Protein AF-A0AAV0RIP5-F1 (afdb_monomer)

Sequence (108 aa):
MTASSSKLVVATTIAAFLLLLLVMNSPVDAHEKFHKGVGVTYDARSLIINGKRELLFSGSIHYPRSTADMWPKLLEDAKRGGINVIQTYVFWNIHEPEEGKVMFILMD

Structure (mmCIF, N/CA/C/O backbone):
data_AF-A0AAV0RIP5-F1
#
_entry.id   AF-A0AAV0RIP5-F1
#
loop_
_atom_site.group_PDB
_atom_site.id
_atom_site.type_symbol
_atom_site.label_atom_id
_atom_site.label_alt_id
_atom_site.label_comp_id
_atom_site.label_asym_id
_atom_site.label_entity_id
_atom_site.label_seq_id
_atom_site.pdbx_PDB_ins_code
_atom_site.Cartn_x
_atom_site.Cartn_y
_atom_site.Cartn_z
_atom_site.occupancy
_atom_site.B_iso_or_equiv
_atom_site.auth_seq_id
_atom_site.auth_comp_id
_atom_site.auth_asym_id
_atom_site.auth_atom_id
_atom_site.pdbx_PDB_model_num
ATOM 1 N N . MET A 1 1 ? -26.301 -14.666 74.129 1.00 49.41 1 MET A N 1
ATOM 2 C CA . MET A 1 1 ? -26.347 -15.600 72.977 1.00 49.41 1 MET A CA 1
ATOM 3 C C . MET A 1 1 ? -26.193 -14.842 71.646 1.00 49.41 1 MET A C 1
ATOM 5 O O . MET A 1 1 ? -27.079 -14.904 70.811 1.00 49.41 1 MET A O 1
ATOM 9 N N . THR A 1 2 ? -25.090 -14.111 71.421 1.00 55.38 2 THR A N 1
ATOM 10 C CA . THR A 1 2 ? -24.931 -13.226 70.233 1.00 55.38 2 THR A CA 1
ATOM 11 C C . THR A 1 2 ? -23.617 -13.422 69.462 1.00 55.38 2 THR A C 1
ATOM 13 O O . THR A 1 2 ? -23.402 -12.780 68.444 1.00 55.38 2 THR A O 1
ATOM 16 N N . ALA A 1 3 ? -22.739 -14.335 69.892 1.00 54.06 3 ALA A N 1
ATOM 17 C CA . ALA A 1 3 ? -21.422 -14.535 69.273 1.00 54.06 3 ALA A CA 1
ATOM 18 C C . ALA A 1 3 ? -21.433 -15.412 67.998 1.00 54.06 3 ALA A C 1
ATOM 20 O O . ALA A 1 3 ? -20.403 -15.549 67.338 1.00 54.06 3 ALA A O 1
ATOM 21 N N . SER A 1 4 ? -22.567 -16.040 67.666 1.0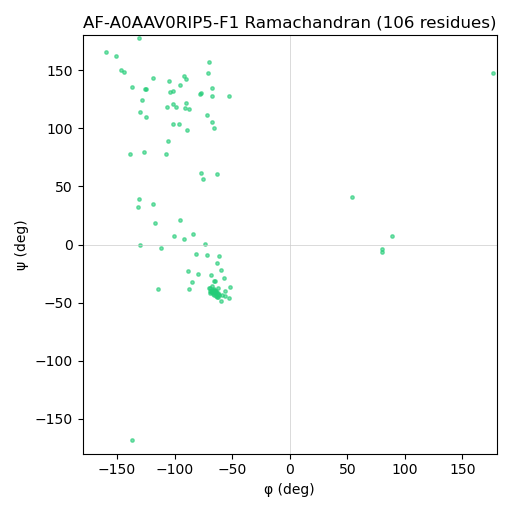0 60.06 4 SER A N 1
ATOM 22 C CA . SER A 1 4 ? -22.694 -16.976 66.534 1.00 60.06 4 SER A CA 1
ATOM 23 C C . SER A 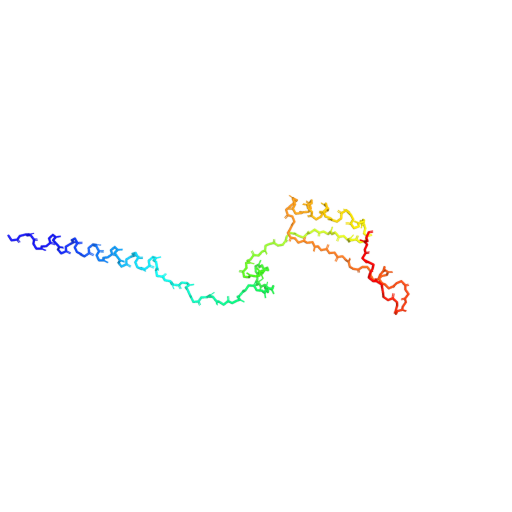1 4 ? -23.031 -16.262 65.218 1.00 60.06 4 SER A C 1
ATOM 25 O O . SER A 1 4 ? -22.457 -16.579 64.178 1.00 60.06 4 SER A O 1
ATOM 27 N N . SER A 1 5 ? -23.877 -15.232 65.273 1.00 61.25 5 SER A N 1
ATOM 28 C CA . SER A 1 5 ? -24.337 -14.460 64.113 1.00 61.25 5 SER A CA 1
ATOM 29 C C . SER A 1 5 ? -23.230 -13.600 63.492 1.00 61.25 5 SER A C 1
ATOM 31 O O . SER A 1 5 ? -23.118 -13.543 62.272 1.00 61.25 5 SER A O 1
ATOM 33 N N . SER A 1 6 ? -22.344 -13.007 64.297 1.00 68.62 6 SER A N 1
ATOM 34 C CA . SER A 1 6 ? -21.229 -12.182 63.799 1.00 68.62 6 SER A CA 1
ATOM 35 C C . SER A 1 6 ? -20.203 -12.998 63.006 1.00 68.62 6 SER A C 1
ATOM 37 O O . SER A 1 6 ? -19.697 -12.544 61.984 1.00 68.62 6 SER A O 1
ATOM 39 N N . LYS A 1 7 ? -19.926 -14.234 63.442 1.00 75.62 7 LYS A N 1
ATOM 40 C CA . LYS A 1 7 ? -19.015 -15.154 62.742 1.00 75.62 7 LYS A CA 1
ATOM 41 C C . LYS A 1 7 ? -19.585 -15.595 61.394 1.00 75.62 7 LYS A C 1
ATOM 43 O O . LYS A 1 7 ? -18.837 -15.723 60.431 1.00 75.62 7 LYS A O 1
ATOM 48 N N . LEU A 1 8 ? -20.905 -15.775 61.318 1.00 79.38 8 LEU A N 1
ATOM 49 C CA . LEU A 1 8 ? -21.603 -16.141 60.088 1.00 79.38 8 LEU A CA 1
ATOM 50 C C . LEU A 1 8 ? -21.604 -14.997 59.060 1.00 79.38 8 LEU A C 1
ATOM 52 O O . LEU A 1 8 ? -21.377 -15.235 57.875 1.00 79.38 8 LEU A O 1
ATOM 56 N N . VAL A 1 9 ? -21.786 -13.751 59.505 1.00 81.69 9 VAL A N 1
ATOM 57 C CA . VAL A 1 9 ? -21.710 -12.564 58.631 1.00 81.69 9 VAL A CA 1
ATOM 58 C C . VAL A 1 9 ? -20.297 -12.370 58.072 1.00 81.69 9 VAL A C 1
ATOM 60 O O . VAL A 1 9 ? -20.136 -12.108 56.882 1.00 81.69 9 VAL A O 1
ATOM 63 N N . VAL A 1 10 ? -19.261 -12.565 58.892 1.00 84.31 10 VAL A N 1
ATOM 64 C CA . VAL A 1 10 ? -17.860 -12.485 58.438 1.00 84.31 10 VAL A CA 1
ATOM 65 C C . VAL A 1 10 ? -17.525 -13.615 57.457 1.00 84.31 10 VAL A C 1
ATOM 67 O O . VAL A 1 10 ? -16.915 -13.378 56.419 1.00 84.31 10 VAL A O 1
ATOM 70 N N . ALA A 1 11 ? -17.968 -14.844 57.731 1.00 85.12 11 ALA A N 1
ATOM 71 C CA . ALA A 1 11 ? -17.730 -15.977 56.838 1.00 85.12 11 ALA A CA 1
ATOM 72 C C . ALA A 1 11 ? -18.415 -15.802 55.470 1.00 85.12 11 ALA A C 1
ATOM 74 O O . ALA A 1 11 ? -17.819 -16.094 54.434 1.00 85.12 11 ALA A O 1
ATOM 75 N N . THR A 1 12 ? -19.645 -15.284 55.454 1.00 84.00 12 THR A N 1
ATOM 76 C CA . THR A 1 12 ? -20.403 -15.050 54.213 1.00 84.00 12 THR A CA 1
ATOM 77 C C . THR A 1 12 ? -19.829 -13.904 53.382 1.00 84.00 12 THR A C 1
ATOM 79 O O . THR A 1 12 ? -19.753 -14.026 52.161 1.00 84.00 12 THR A O 1
ATOM 82 N N . THR A 1 13 ? -19.345 -12.833 54.015 1.00 86.50 13 THR A N 1
ATOM 83 C CA . THR A 1 13 ? -18.662 -11.737 53.303 1.00 86.50 13 THR A CA 1
ATOM 84 C C . THR A 1 13 ? -17.325 -12.173 52.708 1.00 86.50 13 THR A C 1
ATOM 86 O O . THR A 1 13 ? -17.054 -11.852 51.553 1.00 86.50 13 THR A O 1
ATOM 89 N N . ILE A 1 14 ? -16.524 -12.967 53.428 1.00 91.19 14 ILE A N 1
ATOM 90 C CA . ILE A 1 14 ? -15.277 -13.540 52.890 1.00 91.19 14 ILE A CA 1
ATOM 91 C C . ILE A 1 14 ? -15.573 -14.475 51.711 1.00 91.19 14 ILE A C 1
ATOM 93 O O . ILE A 1 14 ? -14.926 -14.370 50.671 1.00 91.19 14 ILE A O 1
ATOM 97 N N . ALA A 1 15 ? -16.571 -15.355 51.835 1.00 92.19 15 ALA A N 1
ATOM 98 C CA . ALA A 1 15 ? -16.953 -16.271 50.762 1.00 92.19 15 ALA A CA 1
ATOM 99 C C . ALA A 1 15 ? -17.432 -15.528 49.503 1.00 92.19 15 ALA A C 1
ATOM 101 O O . ALA A 1 15 ? -17.028 -15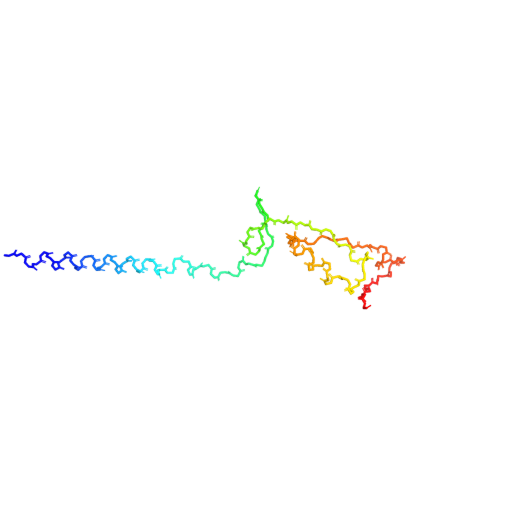.879 48.396 1.00 92.19 15 ALA A O 1
ATOM 102 N N . ALA A 1 16 ? -18.234 -14.469 49.661 1.00 91.94 16 ALA A N 1
ATOM 103 C CA . ALA A 1 16 ? -18.678 -13.634 48.547 1.00 91.94 16 ALA A CA 1
ATOM 104 C C . ALA A 1 16 ? -17.507 -12.899 47.872 1.00 91.94 16 ALA A C 1
ATOM 106 O O . ALA A 1 16 ? -17.454 -12.824 46.646 1.00 91.94 16 ALA A O 1
ATOM 107 N N . PHE A 1 17 ? -16.543 -12.405 48.654 1.00 93.50 17 PHE A N 1
ATOM 108 C CA . PHE A 1 17 ? -15.361 -11.724 48.125 1.00 93.50 17 PHE A CA 1
ATOM 109 C C . PHE A 1 17 ? -14.432 -12.684 47.369 1.00 93.50 17 PHE A C 1
ATOM 111 O O . PHE A 1 17 ? -13.940 -12.352 46.294 1.00 93.50 17 PHE A O 1
ATOM 118 N N . LEU A 1 18 ? -14.240 -13.903 47.884 1.00 92.56 18 LEU A N 1
ATOM 119 C CA . LEU A 1 18 ? -13.478 -14.955 47.205 1.00 92.56 18 LEU A CA 1
ATOM 120 C C . LEU A 1 18 ? -14.169 -15.424 45.920 1.00 92.56 18 LEU A C 1
ATOM 122 O O . LEU A 1 18 ? -13.494 -15.630 44.915 1.00 92.56 18 LEU A O 1
ATOM 126 N N . LEU A 1 19 ? -15.500 -15.543 45.921 1.00 88.12 19 LEU A N 1
ATOM 127 C CA . LEU A 1 19 ? -16.267 -15.869 44.719 1.00 88.12 19 LEU A CA 1
ATOM 128 C C . LEU A 1 19 ? -16.163 -14.749 43.676 1.00 88.12 19 LEU A C 1
ATOM 130 O O . LEU A 1 19 ? -15.977 -15.032 42.497 1.00 88.12 19 LEU A O 1
ATOM 134 N N . LEU A 1 20 ? -16.207 -13.484 44.102 1.00 87.56 20 LEU A N 1
ATOM 135 C CA . LEU A 1 20 ? -16.012 -12.339 43.215 1.00 87.56 20 LEU A CA 1
ATOM 136 C C . LEU A 1 20 ? -14.597 -12.325 42.624 1.00 87.56 20 LEU A C 1
ATOM 138 O O . LEU A 1 20 ? -14.452 -12.147 41.421 1.00 87.56 20 LEU A O 1
ATOM 142 N N . LEU A 1 21 ? -13.562 -12.575 43.431 1.00 86.00 21 LEU A N 1
ATOM 143 C CA . LEU A 1 21 ? -12.181 -12.702 42.952 1.00 86.00 21 LEU A CA 1
ATOM 144 C C . LEU A 1 21 ? -12.014 -13.877 41.982 1.00 86.00 21 LEU A C 1
ATOM 146 O O . LEU A 1 21 ? -11.276 -13.754 41.007 1.00 86.00 21 LEU A O 1
ATOM 150 N N . LEU A 1 22 ? -12.707 -14.993 42.215 1.00 84.19 22 LEU A N 1
ATOM 151 C CA . LEU A 1 22 ? -12.703 -16.142 41.314 1.00 84.19 22 LEU A CA 1
ATOM 152 C C . LEU A 1 22 ? -13.398 -15.820 39.989 1.00 84.19 22 LEU A C 1
ATOM 154 O O . LEU A 1 22 ? -12.904 -16.233 38.952 1.00 84.19 22 LEU A O 1
ATOM 158 N N . VAL A 1 23 ? -14.499 -15.062 40.002 1.00 81.75 23 VAL A N 1
ATOM 159 C CA . VAL A 1 23 ? -15.189 -14.603 38.784 1.00 81.75 23 VAL A CA 1
ATOM 160 C C . VAL A 1 23 ? -14.343 -13.568 38.036 1.00 81.75 23 VAL A C 1
ATOM 162 O O . VAL A 1 23 ? -14.202 -13.665 36.822 1.00 81.75 23 VAL A O 1
ATOM 165 N N . MET A 1 24 ? -13.706 -12.630 38.740 1.00 78.94 24 MET A N 1
ATOM 166 C CA . MET A 1 24 ? -12.827 -11.612 38.145 1.00 78.94 24 MET A CA 1
ATOM 167 C C . MET A 1 24 ? -11.559 -12.218 37.519 1.00 78.94 24 MET A C 1
ATOM 169 O O . MET A 1 24 ? -11.063 -11.693 36.530 1.00 78.94 24 MET A O 1
ATOM 173 N N . ASN A 1 25 ? -11.050 -13.324 38.077 1.00 72.06 25 ASN A N 1
ATOM 174 C CA . ASN A 1 25 ? -9.917 -14.082 37.534 1.00 72.06 25 ASN A CA 1
ATOM 175 C C . ASN A 1 25 ? -10.353 -15.339 36.768 1.00 72.06 25 ASN A C 1
ATOM 177 O O . ASN A 1 25 ? -9.510 -16.166 36.410 1.00 72.06 25 ASN A O 1
ATOM 181 N N . SER A 1 26 ? -11.659 -15.524 36.547 1.00 65.94 26 SER A N 1
ATOM 182 C CA . SER A 1 26 ? -12.130 -16.663 35.776 1.00 65.94 26 SER A CA 1
ATOM 183 C C . SER A 1 26 ? -11.669 -16.459 34.336 1.00 65.94 26 SER A C 1
ATOM 185 O O . SER A 1 26 ? -11.777 -15.353 33.801 1.00 65.94 26 SER A O 1
ATOM 187 N N . PRO A 1 27 ? -11.124 -17.496 33.690 1.00 63.75 27 PRO A N 1
ATOM 188 C CA . PRO A 1 27 ? -10.672 -17.400 32.318 1.00 63.75 27 PRO A CA 1
ATOM 189 C C . PRO A 1 27 ? -11.892 -17.452 31.383 1.00 63.75 27 PRO A C 1
ATOM 191 O O . PRO A 1 27 ? -12.022 -18.372 30.581 1.00 63.75 27 PRO A O 1
ATOM 194 N N . VAL A 1 28 ? -12.812 -16.487 31.500 1.00 57.03 28 VAL A N 1
ATOM 195 C CA . VAL A 1 28 ? -13.998 -16.368 30.632 1.00 57.03 28 VAL A CA 1
ATOM 196 C C . VAL A 1 28 ? -13.596 -16.113 29.175 1.00 57.03 28 VAL A C 1
ATOM 198 O O . VAL A 1 28 ? -14.360 -16.450 28.280 1.00 57.03 28 VAL A O 1
ATOM 201 N N . ASP A 1 29 ? -12.346 -15.710 28.924 1.00 56.00 29 ASP A N 1
ATOM 202 C CA . ASP A 1 29 ? -11.803 -15.517 27.574 1.00 56.00 29 ASP A CA 1
ATOM 203 C C . ASP A 1 29 ? -10.628 -16.455 27.218 1.00 56.00 29 ASP A C 1
ATOM 205 O O . ASP A 1 29 ? -9.890 -16.204 26.266 1.00 56.00 29 ASP A O 1
ATOM 209 N N . ALA A 1 30 ? -10.419 -17.575 27.930 1.00 49.44 30 ALA A N 1
ATOM 210 C CA . ALA A 1 30 ? -9.342 -18.518 27.566 1.00 49.44 30 ALA A CA 1
ATOM 211 C C . ALA A 1 30 ? -9.718 -19.528 26.470 1.00 49.44 30 ALA A C 1
ATOM 213 O O . ALA A 1 30 ? -8.942 -20.445 26.196 1.00 49.44 30 ALA A O 1
ATOM 214 N N . HIS A 1 31 ? -10.872 -19.359 25.818 1.00 42.66 31 HIS A N 1
ATOM 215 C CA . HIS A 1 31 ? -11.307 -20.210 24.710 1.00 42.66 31 HIS A CA 1
ATOM 216 C C . HIS A 1 31 ? -11.501 -19.448 23.389 1.00 42.66 31 HIS A C 1
ATOM 218 O O . HIS A 1 31 ? -12.342 -19.810 22.571 1.00 42.66 31 HIS A O 1
ATOM 224 N N . GLU A 1 32 ? -10.670 -18.432 23.134 1.00 47.88 32 GLU A N 1
ATOM 225 C CA . GLU A 1 32 ? -10.455 -17.911 21.778 1.00 47.88 32 GLU A CA 1
ATOM 226 C C . GLU A 1 32 ? -8.963 -17.762 21.435 1.00 47.88 32 GLU A C 1
ATOM 228 O O . GLU A 1 32 ? -8.541 -16.852 20.730 1.00 47.88 32 GLU A O 1
ATOM 233 N N . LYS A 1 33 ? -8.127 -18.722 21.855 1.00 44.50 33 LYS A N 1
ATOM 234 C CA . LYS A 1 33 ? -6.832 -18.968 21.190 1.00 44.50 33 LYS A CA 1
ATOM 235 C C . LYS A 1 33 ? -7.055 -19.704 19.864 1.00 44.50 33 LYS A C 1
ATOM 237 O O . LYS A 1 33 ? -6.529 -20.787 19.635 1.00 44.50 33 LYS A O 1
ATOM 242 N N . PHE A 1 34 ? -7.863 -19.119 18.989 1.00 46.25 34 PHE A N 1
ATOM 243 C CA . PHE A 1 34 ? -7.817 -19.442 17.571 1.00 46.25 34 PHE A CA 1
ATOM 244 C C . PHE A 1 34 ? -6.825 -18.489 16.912 1.00 46.25 34 PHE A C 1
ATOM 246 O O . PHE A 1 34 ? -6.756 -17.312 17.253 1.00 46.25 34 PHE A O 1
ATOM 253 N N . HIS A 1 35 ? -6.063 -18.992 15.949 1.00 48.47 35 HIS A N 1
ATOM 254 C CA . HIS A 1 35 ? -5.204 -18.223 15.050 1.00 48.47 35 HIS A CA 1
ATOM 255 C C . HIS A 1 35 ? -6.029 -17.257 14.155 1.00 48.47 35 HIS A C 1
ATOM 257 O O . HIS A 1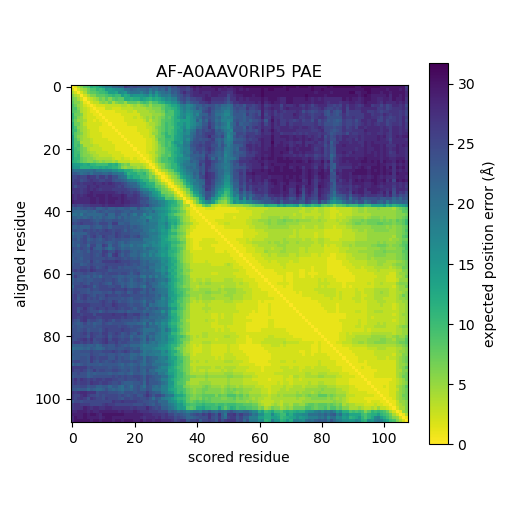 35 ? -6.040 -17.379 12.936 1.00 48.47 35 HIS A O 1
ATOM 263 N N . LYS A 1 36 ? -6.770 -16.311 14.748 1.00 49.69 36 LYS A N 1
ATOM 264 C CA . LYS A 1 36 ? -7.856 -15.521 14.131 1.00 49.69 36 LYS A CA 1
ATOM 265 C C . LYS A 1 36 ? -7.426 -14.150 13.582 1.00 49.69 36 LYS A C 1
ATOM 267 O O . LYS A 1 36 ? -8.252 -13.259 13.418 1.00 49.69 36 LYS A O 1
ATOM 272 N N . GLY A 1 37 ? -6.137 -13.966 13.306 1.00 53.53 37 GLY A N 1
ATOM 273 C CA . GLY A 1 37 ? -5.559 -12.654 12.999 1.00 53.53 37 GLY A CA 1
ATOM 274 C C . GLY A 1 37 ? -4.672 -12.608 11.759 1.00 53.53 37 GLY A C 1
ATOM 275 O O . GLY A 1 37 ? -3.707 -11.859 11.770 1.00 53.53 37 GLY A O 1
ATOM 276 N N . VAL A 1 38 ? -4.942 -13.403 10.720 1.00 61.56 38 VAL A N 1
ATOM 277 C CA . VAL A 1 38 ? -4.214 -13.316 9.439 1.00 61.56 38 VAL A CA 1
ATOM 278 C C . VAL A 1 38 ? -5.236 -13.155 8.321 1.00 61.56 38 VAL A C 1
ATOM 280 O O . VAL A 1 38 ? -5.643 -14.125 7.691 1.00 61.56 38 VAL A O 1
ATOM 283 N N . GLY A 1 39 ? -5.746 -11.942 8.127 1.00 84.69 39 GLY A N 1
ATOM 284 C CA . GLY A 1 39 ? -6.759 -11.717 7.099 1.00 84.69 39 GLY A CA 1
ATOM 285 C C . GLY A 1 39 ? -7.293 -10.297 7.055 1.00 84.69 39 GLY A C 1
ATOM 286 O O . GLY A 1 39 ? -7.400 -9.620 8.079 1.00 84.69 39 GLY A O 1
ATOM 287 N N . VAL A 1 40 ? -7.643 -9.866 5.845 1.00 92.94 40 VAL A N 1
ATOM 288 C CA . VAL A 1 40 ? -8.357 -8.616 5.585 1.00 92.94 40 VAL A CA 1
ATOM 289 C C . VAL A 1 40 ? -9.818 -8.970 5.329 1.00 92.94 40 VAL A C 1
ATOM 291 O O . VAL A 1 40 ? -10.129 -9.736 4.422 1.00 92.94 40 VAL A O 1
ATOM 294 N N . THR A 1 41 ? -10.713 -8.429 6.145 1.00 94.81 41 THR A N 1
ATOM 295 C CA . THR A 1 41 ? -12.171 -8.550 5.989 1.00 94.81 41 THR A CA 1
ATOM 296 C C . THR A 1 41 ? -12.803 -7.163 6.099 1.00 94.81 41 THR A C 1
ATOM 298 O O . THR A 1 41 ? -12.096 -6.177 6.310 1.00 94.81 41 THR A O 1
ATOM 301 N N . TYR A 1 42 ? -14.118 -7.050 5.932 1.00 95.12 42 TYR A N 1
ATOM 302 C CA . TYR A 1 42 ? -14.829 -5.783 6.077 1.00 95.12 42 TYR A CA 1
ATOM 303 C C . TYR A 1 42 ? -16.264 -6.007 6.548 1.00 95.12 42 TYR A C 1
ATOM 305 O O . TYR A 1 42 ? -16.813 -7.100 6.420 1.00 95.12 42 TYR A O 1
ATOM 313 N N . ASP A 1 43 ? -16.876 -4.949 7.064 1.00 94.69 43 ASP A N 1
ATOM 314 C CA . ASP A 1 43 ? -18.318 -4.863 7.257 1.00 94.69 43 ASP A CA 1
ATOM 315 C C . ASP A 1 43 ? -18.840 -3.485 6.829 1.00 94.69 43 ASP A C 1
ATOM 317 O O . ASP A 1 43 ? -18.126 -2.705 6.201 1.00 94.69 43 ASP A O 1
ATOM 321 N N . ALA A 1 44 ? -20.091 -3.167 7.173 1.00 96.38 44 ALA A N 1
ATOM 322 C CA . ALA A 1 44 ? -20.729 -1.906 6.800 1.00 96.38 44 ALA A CA 1
ATOM 323 C C . ALA A 1 44 ? -20.032 -0.641 7.349 1.00 96.38 44 ALA A C 1
ATOM 325 O O . ALA A 1 44 ? -20.421 0.464 6.980 1.00 96.38 44 ALA A O 1
ATOM 326 N N . ARG A 1 45 ? -19.052 -0.772 8.255 1.00 93.44 45 ARG A N 1
ATOM 327 C CA . ARG A 1 45 ? -18.383 0.359 8.911 1.00 93.44 45 ARG A CA 1
ATOM 328 C C . ARG A 1 45 ? -16.915 0.489 8.542 1.00 93.44 45 ARG A C 1
ATOM 330 O O . ARG A 1 45 ? -16.427 1.613 8.468 1.00 93.44 45 ARG A O 1
ATOM 337 N N . SER A 1 46 ? -16.189 -0.618 8.402 1.00 95.12 46 SER A N 1
ATOM 338 C CA . SER A 1 46 ? -14.736 -0.545 8.231 1.00 95.12 46 SER A CA 1
ATOM 339 C C . SER A 1 46 ? -14.131 -1.791 7.603 1.00 95.12 46 SER A C 1
ATOM 341 O O . SER A 1 46 ? -14.713 -2.875 7.618 1.00 95.12 46 SER A O 1
ATOM 343 N N . LEU A 1 47 ? -12.884 -1.637 7.156 1.00 95.56 47 LEU A N 1
ATOM 344 C CA . LEU A 1 47 ? -11.969 -2.759 7.002 1.00 95.56 47 LEU A CA 1
ATOM 345 C C . LEU A 1 47 ? -11.541 -3.269 8.385 1.00 95.56 47 LEU A C 1
ATOM 347 O O . LEU A 1 47 ? -11.461 -2.517 9.364 1.00 95.56 47 LEU A O 1
ATOM 351 N N . ILE A 1 48 ? -11.313 -4.574 8.463 1.00 95.31 48 ILE A N 1
ATOM 352 C CA . ILE A 1 48 ? -10.851 -5.294 9.645 1.00 95.31 48 ILE A CA 1
ATOM 353 C C . ILE A 1 48 ? -9.591 -6.046 9.225 1.00 95.31 48 ILE A C 1
ATOM 355 O O . ILE A 1 48 ? -9.657 -6.993 8.439 1.00 95.31 48 ILE A O 1
ATOM 359 N N . ILE A 1 49 ? -8.445 -5.604 9.733 1.00 93.62 49 ILE A N 1
ATOM 360 C CA . ILE A 1 49 ? -7.132 -6.181 9.450 1.00 93.62 49 ILE A CA 1
ATOM 361 C C . ILE A 1 49 ? -6.702 -6.938 10.697 1.00 93.62 49 ILE A C 1
ATOM 363 O O . ILE A 1 49 ? -6.569 -6.357 11.772 1.00 93.62 49 ILE A O 1
ATOM 367 N N . ASN A 1 50 ? -6.505 -8.249 10.563 1.00 91.44 50 ASN A N 1
ATOM 368 C CA . ASN A 1 50 ? -6.049 -9.110 11.657 1.00 91.44 50 ASN A CA 1
ATOM 369 C C . ASN A 1 50 ? -6.936 -9.002 12.915 1.00 91.44 50 ASN A C 1
ATOM 371 O O . ASN A 1 50 ? -6.447 -8.936 14.039 1.00 91.44 50 ASN A O 1
ATOM 375 N N . GLY A 1 51 ? -8.256 -8.937 12.710 1.00 91.12 51 GLY A N 1
ATOM 376 C CA . GLY A 1 51 ? -9.253 -8.815 13.780 1.00 91.12 51 GLY A CA 1
ATOM 377 C C . GLY A 1 51 ? -9.435 -7.399 14.341 1.00 91.12 51 GLY A C 1
ATOM 378 O O . GLY A 1 51 ? -10.370 -7.171 15.105 1.00 91.12 51 GLY A O 1
ATOM 379 N N . LYS A 1 52 ? -8.609 -6.425 13.937 1.00 92.25 52 LYS A N 1
ATOM 380 C CA . LYS A 1 52 ? -8.713 -5.029 14.376 1.00 92.25 52 LYS A CA 1
ATOM 381 C C . LYS A 1 52 ? -9.371 -4.163 13.307 1.00 92.25 52 LYS A C 1
ATOM 383 O O . LYS A 1 52 ? -8.997 -4.209 12.139 1.00 92.25 52 LYS A O 1
ATOM 388 N N . ARG A 1 53 ? -10.353 -3.350 13.706 1.00 94.94 53 ARG A N 1
ATOM 389 C CA . ARG A 1 53 ? -10.929 -2.322 12.826 1.00 94.94 53 ARG A CA 1
ATOM 390 C C . ARG A 1 53 ? -9.893 -1.245 12.555 1.00 94.94 53 ARG A C 1
ATOM 392 O O . ARG A 1 53 ? -9.354 -0.672 13.499 1.00 94.94 53 ARG A O 1
ATOM 399 N N . GLU A 1 54 ? -9.670 -0.955 11.282 1.00 94.44 54 GLU A N 1
ATOM 400 C CA . GLU A 1 54 ? -8.721 0.064 10.847 1.00 94.44 54 GLU A CA 1
ATOM 401 C C . GLU A 1 54 ? -9.425 1.080 9.950 1.00 94.44 54 GLU A C 1
ATOM 403 O O . GLU A 1 54 ? -10.166 0.723 9.029 1.00 94.44 54 GLU A O 1
ATOM 408 N N . LEU A 1 55 ? -9.175 2.360 10.217 1.00 93.94 55 LEU A N 1
ATOM 409 C CA . LEU A 1 55 ? -9.485 3.437 9.287 1.00 93.94 55 LEU A CA 1
ATOM 410 C C . LEU A 1 55 ? -8.250 3.659 8.415 1.00 93.94 55 LEU A C 1
ATOM 412 O O . LEU A 1 55 ? -7.182 3.986 8.933 1.00 93.94 55 LEU A O 1
ATOM 416 N N . LEU A 1 56 ? -8.379 3.445 7.107 1.00 94.81 56 LEU A N 1
ATOM 417 C CA . LEU A 1 56 ? -7.251 3.571 6.189 1.00 94.81 56 LEU A CA 1
ATOM 418 C C . LEU A 1 56 ? -7.119 5.013 5.704 1.00 94.81 56 LEU A C 1
ATOM 420 O O . LEU A 1 56 ? -7.985 5.523 4.995 1.00 94.81 56 LEU A O 1
ATOM 424 N N . PHE A 1 57 ? -6.003 5.642 6.051 1.00 96.50 57 PHE A N 1
ATOM 425 C CA . PHE A 1 57 ? -5.542 6.889 5.461 1.00 96.50 57 PHE A CA 1
ATOM 426 C C . PHE A 1 57 ? -4.447 6.536 4.463 1.00 96.50 57 PHE A C 1
ATOM 428 O O . PHE A 1 57 ? -3.337 6.174 4.856 1.00 96.50 57 PHE A O 1
ATOM 435 N N . SER A 1 58 ? -4.799 6.580 3.176 1.00 96.94 58 SER A N 1
ATOM 436 C CA . SER A 1 58 ? -3.921 6.160 2.083 1.00 96.94 58 SER A CA 1
ATOM 437 C C . SER A 1 58 ? -3.152 7.337 1.477 1.00 96.94 58 SER A C 1
ATOM 439 O O . SER A 1 58 ? -3.726 8.399 1.235 1.00 96.94 58 SER A O 1
ATOM 441 N N . GLY A 1 59 ? -1.864 7.134 1.195 1.00 97.19 59 GLY A N 1
ATOM 442 C CA . GLY A 1 59 ? -1.001 8.052 0.450 1.00 97.19 59 GLY A CA 1
ATOM 443 C C . GLY A 1 59 ? -0.469 7.416 -0.827 1.00 97.19 59 GLY A C 1
ATOM 444 O O . GLY A 1 59 ? -0.142 6.232 -0.838 1.00 97.19 59 GLY A O 1
ATOM 445 N N . SER A 1 60 ? -0.352 8.195 -1.906 1.00 97.38 60 SER A N 1
ATOM 446 C CA . SER A 1 60 ? 0.191 7.687 -3.175 1.00 97.38 60 SER A CA 1
ATOM 447 C C . SER A 1 60 ? 1.704 7.865 -3.235 1.00 97.38 60 SER A C 1
ATOM 449 O O . SER A 1 60 ? 2.186 8.994 -3.179 1.00 97.38 60 SER A O 1
ATOM 451 N N . ILE A 1 61 ? 2.443 6.771 -3.418 1.00 97.38 61 ILE A N 1
ATOM 452 C CA . ILE A 1 61 ? 3.874 6.791 -3.745 1.00 97.38 61 ILE A CA 1
ATOM 453 C C . ILE A 1 61 ? 4.069 5.874 -4.944 1.00 97.38 61 ILE A C 1
ATOM 455 O O . ILE A 1 61 ? 3.860 4.673 -4.843 1.00 97.38 61 ILE A O 1
ATOM 459 N N . HIS A 1 62 ? 4.459 6.432 -6.088 1.00 96.31 62 HIS A N 1
ATOM 460 C CA . HIS A 1 62 ? 4.735 5.657 -7.297 1.00 96.31 62 HIS A CA 1
ATOM 461 C C . HIS A 1 62 ? 6.236 5.398 -7.379 1.00 96.31 62 HIS A C 1
ATOM 463 O O . HIS A 1 62 ? 6.983 6.308 -7.737 1.00 96.31 62 HIS A O 1
ATOM 469 N N . TYR A 1 63 ? 6.666 4.178 -7.054 1.00 93.81 63 TYR A N 1
ATOM 470 C CA . TYR A 1 63 ? 8.089 3.847 -6.920 1.00 93.81 63 TYR A CA 1
ATOM 471 C C . TYR A 1 63 ? 8.946 4.243 -8.139 1.00 93.81 63 TYR A C 1
ATOM 473 O O . TYR A 1 63 ? 10.022 4.774 -7.891 1.00 93.81 63 TYR A O 1
ATOM 481 N N . PRO A 1 64 ? 8.502 4.167 -9.421 1.00 92.50 64 PRO A N 1
ATOM 482 C CA . PRO A 1 64 ? 9.352 4.567 -10.549 1.00 92.50 64 PRO A CA 1
ATOM 483 C C . PRO A 1 64 ? 9.578 6.079 -10.670 1.00 92.50 64 PRO A C 1
ATOM 485 O O . PRO A 1 64 ? 10.353 6.515 -11.514 1.00 92.50 64 PRO A O 1
ATOM 488 N N . ARG A 1 65 ? 8.870 6.902 -9.884 1.00 94.94 65 ARG A N 1
ATOM 489 C CA . ARG A 1 65 ? 9.016 8.369 -9.887 1.00 94.94 65 ARG A CA 1
ATOM 490 C C . ARG A 1 65 ? 10.041 8.869 -8.863 1.00 94.94 65 ARG A C 1
ATOM 492 O O . ARG A 1 65 ? 10.187 10.076 -8.699 1.00 94.94 65 ARG A O 1
ATOM 499 N N . SER A 1 66 ? 10.727 7.961 -8.176 1.00 94.50 66 SER A N 1
ATOM 500 C CA . SER A 1 66 ? 11.783 8.238 -7.197 1.00 94.50 66 SER A CA 1
ATOM 501 C C . SER A 1 66 ? 12.831 7.129 -7.243 1.00 94.50 66 SER A C 1
ATOM 503 O O . SER A 1 66 ? 12.483 5.988 -7.530 1.00 94.50 66 SER A O 1
ATOM 505 N N . THR A 1 67 ? 14.091 7.422 -6.929 1.00 93.44 67 THR A N 1
ATOM 506 C CA . THR A 1 67 ? 15.124 6.375 -6.845 1.00 93.44 67 THR A CA 1
ATOM 507 C C . THR A 1 67 ? 14.890 5.470 -5.632 1.00 93.44 67 THR A C 1
ATOM 509 O O . THR A 1 67 ? 14.245 5.890 -4.667 1.00 93.44 67 THR A O 1
ATOM 512 N N . ALA A 1 68 ? 15.418 4.242 -5.660 1.00 92.94 68 ALA A N 1
ATOM 513 C CA . ALA A 1 68 ? 15.284 3.295 -4.550 1.00 92.94 68 ALA A CA 1
ATOM 514 C C . ALA A 1 68 ? 15.805 3.858 -3.220 1.00 92.94 68 ALA A C 1
ATOM 516 O O . ALA A 1 68 ? 15.126 3.745 -2.199 1.00 92.94 68 ALA A O 1
ATOM 517 N N . ASP A 1 69 ? 16.928 4.579 -3.259 1.00 95.69 69 ASP A N 1
ATOM 518 C CA . ASP A 1 69 ? 17.510 5.273 -2.103 1.00 95.69 69 ASP A CA 1
ATOM 519 C C . ASP A 1 69 ? 16.556 6.271 -1.432 1.00 95.69 69 ASP A C 1
ATOM 521 O O . ASP A 1 69 ? 16.640 6.518 -0.227 1.00 95.69 69 ASP A O 1
ATOM 525 N N . MET A 1 70 ? 15.623 6.859 -2.188 1.00 96.75 70 MET A N 1
AT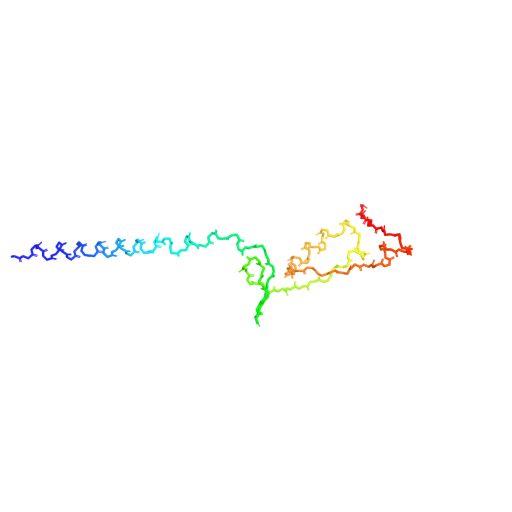OM 526 C CA . MET A 1 70 ? 14.644 7.799 -1.640 1.00 96.75 70 MET A CA 1
ATOM 527 C C . MET A 1 70 ? 13.484 7.095 -0.929 1.00 96.75 70 MET A C 1
ATOM 529 O O . MET A 1 70 ? 12.847 7.705 -0.064 1.00 96.75 70 MET A O 1
ATOM 533 N N . TRP A 1 71 ? 13.163 5.844 -1.278 1.00 96.06 71 TRP A N 1
ATOM 534 C CA . TRP A 1 71 ? 11.952 5.174 -0.792 1.00 96.06 71 TRP A CA 1
ATOM 535 C C . TRP A 1 71 ? 11.881 5.067 0.738 1.00 96.06 71 TRP A C 1
ATOM 537 O O . TRP A 1 71 ? 10.817 5.387 1.274 1.00 96.06 71 TRP A O 1
ATOM 547 N N . PRO A 1 72 ? 12.955 4.708 1.479 1.00 97.25 72 PRO A N 1
ATOM 548 C CA . PRO A 1 72 ? 12.900 4.660 2.940 1.00 97.25 72 PRO A CA 1
ATOM 549 C C . PRO A 1 72 ? 12.458 5.991 3.554 1.00 97.25 72 PRO A C 1
ATOM 551 O O . PRO A 1 72 ? 11.571 6.013 4.407 1.00 97.25 72 PRO A O 1
ATOM 554 N N . LYS A 1 73 ? 13.009 7.110 3.062 1.00 98.06 73 LYS A N 1
ATOM 555 C CA . LYS A 1 73 ? 12.667 8.453 3.545 1.00 98.06 73 LYS A CA 1
ATOM 556 C C . LYS A 1 73 ? 11.219 8.823 3.223 1.00 98.06 73 LYS A C 1
ATOM 558 O O . LYS A 1 73 ? 10.521 9.349 4.086 1.00 98.06 73 LYS A O 1
ATOM 563 N N . LEU A 1 74 ? 10.758 8.526 2.006 1.00 97.81 74 LEU A N 1
ATOM 564 C CA . LEU A 1 74 ? 9.383 8.798 1.574 1.00 97.81 74 LEU A CA 1
ATOM 565 C C . LEU A 1 74 ? 8.356 8.015 2.407 1.00 97.81 74 LEU A C 1
ATOM 567 O O . LEU A 1 74 ? 7.341 8.574 2.824 1.00 97.81 74 LEU A O 1
ATOM 571 N N . LEU A 1 75 ? 8.629 6.736 2.684 1.00 97.69 75 LEU A N 1
ATOM 572 C CA . LEU A 1 75 ? 7.775 5.887 3.518 1.00 97.69 75 LEU A CA 1
ATOM 573 C C . LEU A 1 75 ? 7.760 6.357 4.979 1.00 97.69 75 LEU A C 1
ATOM 575 O O . LEU A 1 75 ? 6.700 6.381 5.609 1.00 97.69 75 LEU A O 1
ATOM 579 N N . GLU A 1 76 ? 8.914 6.766 5.514 1.00 98.19 76 GLU A N 1
ATOM 580 C CA . GLU A 1 76 ? 9.018 7.347 6.854 1.00 98.19 76 GLU A CA 1
ATOM 581 C C . GLU A 1 76 ? 8.214 8.649 6.966 1.00 98.19 76 GLU A C 1
ATOM 583 O O . GLU A 1 76 ? 7.457 8.829 7.921 1.00 98.19 76 GLU A O 1
ATOM 588 N N . ASP A 1 77 ? 8.326 9.538 5.978 1.00 98.19 77 ASP A N 1
ATOM 589 C CA . ASP A 1 77 ? 7.590 10.801 5.955 1.00 98.19 77 ASP A CA 1
ATOM 590 C C . ASP A 1 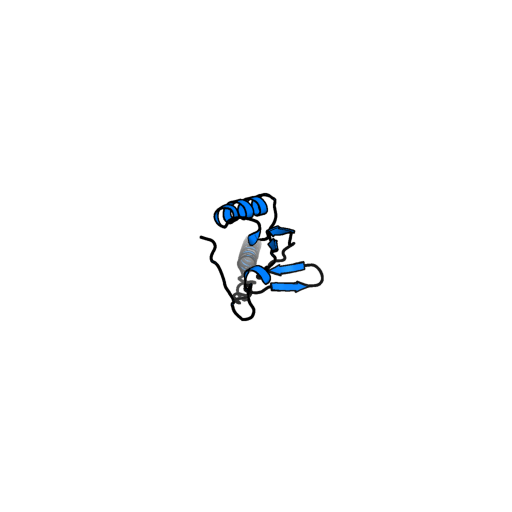77 ? 6.082 10.599 5.844 1.00 98.19 77 ASP A C 1
ATOM 592 O O . ASP A 1 77 ? 5.334 11.254 6.570 1.00 98.19 77 ASP A O 1
ATOM 596 N N . ALA A 1 78 ? 5.629 9.654 5.016 1.00 97.94 78 AL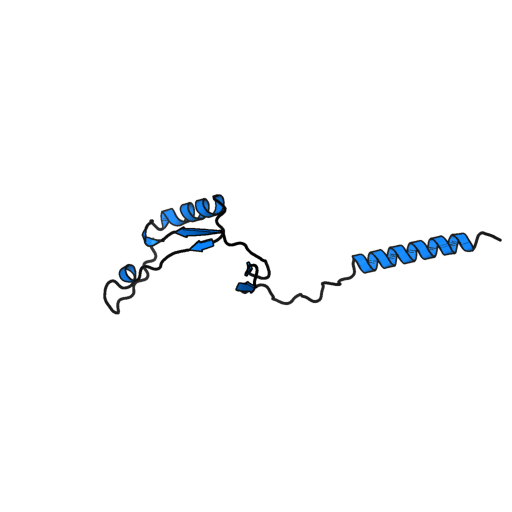A A N 1
ATOM 597 C CA . ALA A 1 78 ? 4.218 9.293 4.934 1.00 97.94 78 ALA A CA 1
ATOM 598 C C . ALA A 1 78 ? 3.694 8.795 6.290 1.00 97.94 78 ALA A C 1
ATOM 600 O O . ALA A 1 78 ? 2.682 9.291 6.794 1.00 97.94 78 ALA A O 1
ATOM 601 N N . LYS A 1 79 ? 4.425 7.873 6.928 1.00 97.38 79 LYS A N 1
ATOM 602 C CA . LYS A 1 79 ? 4.062 7.337 8.245 1.00 97.38 79 LYS A CA 1
ATOM 603 C C . LYS A 1 79 ? 4.033 8.425 9.319 1.00 97.38 79 LYS A C 1
ATOM 605 O O . LYS A 1 79 ? 3.094 8.481 10.110 1.00 97.38 79 LYS A O 1
ATOM 610 N N . ARG A 1 80 ? 5.026 9.319 9.329 1.00 98.06 80 ARG A N 1
ATOM 611 C CA . ARG A 1 80 ? 5.086 10.477 10.236 1.00 98.06 80 ARG A CA 1
ATOM 612 C C . ARG A 1 80 ? 3.958 11.478 9.974 1.00 98.06 80 ARG A C 1
ATOM 614 O O . ARG A 1 80 ? 3.475 12.099 10.914 1.00 98.06 80 ARG A O 1
ATOM 621 N N . GLY A 1 81 ? 3.512 11.591 8.726 1.00 97.19 81 GLY A N 1
ATOM 622 C CA . GLY A 1 81 ? 2.340 12.362 8.313 1.00 97.19 81 GLY A CA 1
ATOM 623 C C . GLY A 1 81 ? 0.991 11.726 8.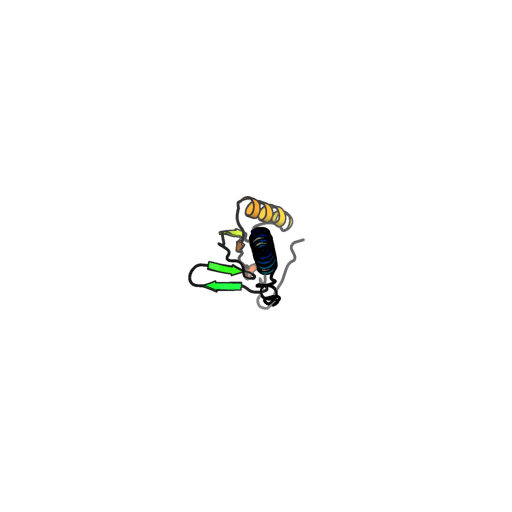675 1.00 97.19 81 GLY A C 1
ATOM 624 O O . GLY A 1 81 ? -0.042 12.309 8.361 1.00 97.19 81 GLY A O 1
ATOM 625 N N . GLY A 1 82 ? 0.975 10.556 9.327 1.00 96.75 82 GLY A N 1
ATOM 626 C CA . GLY A 1 82 ? -0.248 9.879 9.776 1.00 96.75 82 GLY A CA 1
ATOM 627 C C . GLY A 1 82 ? -0.872 8.930 8.749 1.00 96.75 82 GLY A C 1
ATOM 628 O O . GLY A 1 82 ? -1.959 8.405 8.982 1.00 96.75 82 GLY A O 1
ATOM 629 N N . ILE A 1 83 ? -0.191 8.682 7.630 1.00 97.50 83 ILE A N 1
ATOM 630 C CA . ILE A 1 83 ? -0.620 7.726 6.609 1.00 97.50 83 ILE A CA 1
ATOM 631 C C . ILE A 1 83 ? -0.292 6.310 7.094 1.00 97.50 83 ILE A C 1
ATOM 633 O O . ILE A 1 83 ? 0.839 6.026 7.494 1.00 97.50 83 ILE A O 1
ATOM 637 N N . ASN A 1 84 ? -1.274 5.408 7.054 1.00 95.50 84 ASN A N 1
ATOM 638 C CA . ASN A 1 84 ? -1.109 4.005 7.458 1.00 95.50 84 ASN A CA 1
ATOM 639 C C . ASN A 1 84 ? -1.206 3.018 6.286 1.00 95.50 84 ASN A C 1
ATOM 641 O O . ASN A 1 84 ? -0.995 1.822 6.482 1.00 95.50 84 ASN A O 1
ATOM 645 N N . VAL A 1 85 ? -1.477 3.513 5.075 1.00 97.00 85 VAL A N 1
ATOM 646 C CA . VAL A 1 85 ? -1.514 2.726 3.840 1.00 97.00 85 VAL A CA 1
ATOM 647 C C . VAL A 1 85 ? -0.809 3.482 2.724 1.00 97.00 85 VAL A C 1
ATOM 649 O O . VAL A 1 85 ? -1.042 4.669 2.522 1.00 97.00 85 VAL A O 1
ATOM 652 N N . ILE A 1 86 ? 0.030 2.785 1.963 1.00 97.94 86 ILE A N 1
ATOM 653 C CA . ILE A 1 86 ? 0.575 3.311 0.712 1.00 97.94 86 ILE A CA 1
ATOM 654 C C . ILE A 1 86 ? -0.151 2.645 -0.446 1.00 97.94 86 ILE A C 1
ATOM 656 O O . ILE A 1 86 ? -0.260 1.422 -0.493 1.00 97.94 86 ILE A O 1
ATOM 660 N N . GLN A 1 87 ? -0.609 3.454 -1.393 1.00 97.62 87 GLN A N 1
ATOM 661 C CA . GLN A 1 87 ? -1.055 2.989 -2.698 1.00 97.62 87 GLN A CA 1
ATOM 662 C C . GLN A 1 87 ? -0.006 3.325 -3.758 1.00 97.62 87 GLN A C 1
ATOM 664 O O . GLN A 1 87 ? 0.611 4.393 -3.734 1.00 97.62 87 GLN A O 1
ATOM 669 N N . THR A 1 88 ? 0.201 2.406 -4.696 1.00 97.31 88 THR A N 1
ATOM 670 C CA . THR A 1 88 ? 1.193 2.549 -5.762 1.00 97.31 88 THR A CA 1
ATOM 671 C C . THR A 1 88 ? 0.679 1.949 -7.062 1.00 97.31 88 THR A C 1
ATOM 673 O O . THR A 1 88 ? -0.081 0.981 -7.045 1.00 97.31 88 THR A O 1
ATOM 676 N N . TYR A 1 89 ? 1.099 2.524 -8.186 1.00 95.75 89 TYR A N 1
ATOM 677 C CA . TYR A 1 89 ? 0.894 1.934 -9.504 1.00 95.75 89 TYR A CA 1
ATOM 678 C C . TYR A 1 89 ? 2.089 1.072 -9.891 1.00 95.75 89 TYR A C 1
ATOM 680 O O . TYR A 1 89 ? 3.234 1.446 -9.638 1.00 95.75 89 TYR A O 1
ATOM 688 N N . VAL A 1 90 ? 1.807 -0.022 -10.597 1.00 94.50 90 VAL A N 1
ATOM 689 C CA . VAL A 1 90 ? 2.804 -0.792 -11.345 1.00 94.50 90 VAL A CA 1
ATOM 690 C C . VAL A 1 90 ? 2.726 -0.361 -12.805 1.00 94.50 90 VAL A C 1
ATOM 692 O O . VAL A 1 90 ? 1.686 -0.484 -13.450 1.00 94.50 90 VAL A O 1
ATOM 695 N N . PHE A 1 91 ? 3.821 0.192 -13.315 1.00 93.25 91 PHE A N 1
ATOM 696 C CA . PHE A 1 91 ? 3.880 0.770 -14.655 1.00 93.25 91 PHE A CA 1
ATOM 697 C C . PHE A 1 91 ? 4.284 -0.316 -15.653 1.00 93.25 91 PHE A C 1
ATOM 699 O O . PHE A 1 91 ? 5.467 -0.628 -15.782 1.00 93.25 91 PHE A O 1
ATOM 706 N N . TRP A 1 92 ? 3.299 -0.900 -16.346 1.00 94.88 92 TRP A N 1
ATOM 707 C CA . TRP A 1 92 ? 3.520 -2.017 -17.277 1.00 94.88 92 TRP A CA 1
ATOM 708 C C . TRP A 1 92 ? 4.608 -1.716 -18.308 1.00 94.88 92 TRP A C 1
ATOM 710 O O . TRP A 1 92 ? 5.518 -2.509 -18.487 1.00 94.88 92 TRP A O 1
ATOM 720 N N . ASN A 1 93 ? 4.574 -0.533 -18.918 1.00 92.88 93 ASN A N 1
ATOM 721 C CA . ASN A 1 93 ? 5.528 -0.108 -19.944 1.00 92.88 93 ASN A CA 1
ATOM 722 C C . ASN A 1 93 ? 6.995 -0.070 -19.476 1.00 92.88 93 ASN A C 1
ATOM 724 O O . ASN A 1 93 ? 7.894 -0.092 -20.307 1.00 92.88 93 ASN A O 1
ATOM 728 N N . ILE A 1 94 ? 7.241 0.027 -18.166 1.00 91.19 94 ILE A N 1
ATOM 729 C CA . ILE A 1 94 ? 8.594 -0.031 -17.594 1.00 91.19 94 ILE A CA 1
ATOM 730 C C . ILE A 1 94 ? 9.015 -1.490 -17.371 1.00 91.19 94 ILE A C 1
ATOM 732 O O . ILE A 1 94 ? 10.191 -1.819 -17.494 1.00 91.19 94 ILE A O 1
ATOM 736 N N . HIS A 1 95 ? 8.054 -2.362 -17.060 1.00 93.31 95 HIS A N 1
ATOM 737 C CA . HIS A 1 95 ? 8.294 -3.778 -16.796 1.00 93.31 95 HIS A CA 1
ATOM 738 C C . HIS A 1 95 ? 8.262 -4.657 -18.037 1.00 93.31 95 HIS A C 1
ATOM 740 O O . HIS A 1 95 ? 8.877 -5.710 -18.021 1.00 93.31 95 HIS A O 1
ATOM 746 N N . GLU A 1 96 ? 7.601 -4.242 -19.109 1.00 96.12 96 GLU A N 1
ATOM 747 C CA . GLU A 1 96 ? 7.620 -4.915 -20.404 1.00 96.12 96 GLU A CA 1
ATOM 748 C C . GLU A 1 96 ? 7.715 -3.856 -21.519 1.00 96.12 96 GLU A C 1
ATOM 750 O O . GLU A 1 96 ? 6.710 -3.489 -22.132 1.00 96.12 96 GLU A O 1
ATOM 755 N N . PRO A 1 97 ? 8.916 -3.294 -21.758 1.00 93.56 97 PRO A N 1
ATOM 756 C CA . PRO A 1 97 ? 9.124 -2.326 -22.837 1.00 93.56 97 PRO A CA 1
ATOM 757 C C . PRO A 1 97 ? 8.994 -2.955 -24.232 1.00 93.56 97 PRO A C 1
ATOM 759 O O . PRO A 1 97 ? 8.673 -2.267 -25.199 1.00 93.56 97 PRO A O 1
ATOM 762 N N . GLU A 1 98 ? 9.256 -4.260 -24.330 1.00 96.56 98 GLU A N 1
ATOM 763 C CA . GLU A 1 98 ? 9.103 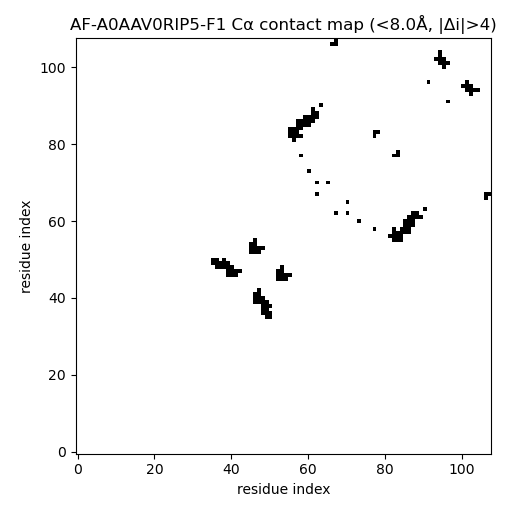-5.078 -25.530 1.00 96.56 98 GLU A CA 1
ATOM 764 C C . GLU A 1 98 ? 8.211 -6.277 -25.199 1.00 96.56 98 GLU A C 1
ATOM 766 O O . GLU A 1 98 ? 8.431 -6.942 -24.187 1.00 96.56 98 GLU A O 1
ATOM 771 N N . GLU A 1 99 ? 7.229 -6.567 -26.055 1.00 96.94 99 GLU A N 1
ATOM 772 C CA . GLU A 1 99 ? 6.259 -7.650 -25.849 1.00 96.94 99 GLU A CA 1
ATOM 773 C C . GLU A 1 99 ? 6.955 -8.995 -25.575 1.00 96.94 99 GLU A C 1
ATOM 775 O O . GLU A 1 99 ? 7.851 -9.424 -26.306 1.00 96.94 99 GLU A O 1
ATOM 780 N N . GLY A 1 100 ? 6.554 -9.656 -24.491 1.00 95.88 100 GLY A N 1
ATOM 781 C CA . GLY A 1 100 ? 7.120 -10.914 -24.019 1.00 95.88 100 GLY A CA 1
ATOM 782 C C . GLY A 1 100 ? 8.432 -10.782 -23.238 1.00 95.88 100 GLY A C 1
ATOM 783 O O . GLY A 1 100 ? 8.927 -11.792 -22.733 1.00 95.88 100 GLY A O 1
ATOM 784 N N . LYS A 1 101 ? 9.013 -9.578 -23.105 1.00 95.00 101 LYS A N 1
ATOM 785 C CA . LYS A 1 101 ? 10.276 -9.336 -22.383 1.00 95.00 101 LYS A CA 1
ATOM 786 C C . LYS A 1 101 ? 10.039 -8.614 -21.059 1.00 95.00 101 LYS A C 1
ATOM 788 O O . LYS A 1 101 ? 10.290 -7.417 -20.921 1.00 95.00 101 LYS A O 1
ATOM 793 N N . VAL A 1 102 ? 9.595 -9.377 -20.064 1.00 92.75 102 VAL A N 1
ATOM 794 C CA . VAL A 1 102 ? 9.353 -8.863 -18.712 1.00 92.75 102 VAL A CA 1
ATOM 795 C C . VAL A 1 102 ? 10.667 -8.674 -17.944 1.00 92.75 102 VAL A C 1
ATOM 797 O O . VAL A 1 102 ? 11.478 -9.594 -17.846 1.00 92.75 102 VAL A O 1
ATOM 800 N N . MET A 1 103 ? 10.853 -7.499 -17.344 1.00 87.50 103 MET A N 1
ATOM 801 C CA . MET A 1 103 ? 11.984 -7.149 -16.490 1.00 87.50 103 MET A CA 1
ATOM 802 C C . MET A 1 103 ? 11.511 -6.575 -15.149 1.00 87.50 103 MET A C 1
ATOM 804 O O . MET A 1 103 ? 10.812 -5.561 -15.075 1.00 87.50 103 MET A O 1
ATOM 808 N N . PHE A 1 104 ? 11.962 -7.192 -14.060 1.00 84.19 104 PHE A N 1
ATOM 809 C CA . PHE A 1 104 ? 11.832 -6.650 -12.710 1.00 84.19 104 PHE A CA 1
ATOM 810 C C . PHE A 1 104 ? 13.199 -6.142 -12.276 1.00 84.19 104 PHE A C 1
ATOM 812 O O . PHE A 1 104 ? 14.014 -6.888 -11.741 1.00 84.19 104 PHE A O 1
ATOM 819 N N . ILE A 1 105 ? 13.471 -4.876 -12.580 1.00 67.69 105 ILE A N 1
ATOM 820 C CA . ILE A 1 105 ? 14.698 -4.221 -12.142 1.00 67.69 105 ILE A CA 1
ATOM 821 C C . ILE A 1 105 ? 14.543 -3.993 -10.636 1.00 67.69 105 ILE A C 1
ATOM 823 O O . ILE A 1 105 ? 13.690 -3.208 -10.214 1.00 67.69 105 ILE A O 1
ATOM 827 N N . LEU A 1 106 ? 15.322 -4.706 -9.821 1.00 58.75 106 LEU A N 1
ATOM 828 C CA . LEU A 1 106 ? 15.605 -4.235 -8.471 1.00 58.75 106 LEU A CA 1
ATOM 829 C C . LEU A 1 106 ? 16.454 -2.985 -8.682 1.00 58.75 106 LEU A C 1
ATOM 831 O O . LEU A 1 106 ? 17.572 -3.098 -9.161 1.00 58.75 106 LEU A O 1
ATOM 835 N N . MET A 1 107 ? 15.864 -1.809 -8.481 1.00 56.94 107 MET A N 1
ATOM 836 C CA . MET A 1 107 ? 16.603 -0.552 -8.521 1.00 56.94 107 MET A CA 1
ATOM 837 C C . MET A 1 107 ? 17.579 -0.581 -7.338 1.00 56.94 107 MET A C 1
ATOM 839 O O . MET A 1 107 ? 17.140 -0.431 -6.199 1.00 56.94 107 MET A O 1
ATOM 843 N N . ASP A 1 108 ? 18.841 -0.901 -7.601 1.00 53.69 108 ASP A N 1
ATOM 844 C CA . ASP A 1 108 ? 19.973 -0.835 -6.675 1.00 53.69 108 ASP A CA 1
ATOM 845 C C . ASP A 1 108 ? 20.696 0.519 -6.737 1.00 53.69 108 ASP A C 1
ATOM 847 O O . ASP A 1 108 ? 20.589 1.229 -7.768 1.00 53.69 108 ASP A O 1
#

Foldseek 3Di:
DPPPVVVVVVVVVVVVVVVVVCVVPPPPPPPPPDQQFCDWDDDPPAIAHGNRGDDADEDEDADVVDAPVCVVVVVVVCVVVVGPHYDYDDDVCVQPVDPPRGDDDPRD

Nearest PDB structures (foldseek):
  5gsm-assembly1_B  TM=9.647E-01  e=9.787E-04  Thermococcus kodakarensis KOD1
  8oug-assembly1_A  TM=9.600E-01  e=9.787E-04  Thermococcus chitonophagus
  8fa5-assembly2_A  TM=9.488E-01  e=1.911E-03  Xanthomonas campestris pv. campestris
  8h25-assembly1_C  TM=9.530E-01  e=3.052E-03  Lacticaseibacillus casei
  3thc-assembly1_D  TM=8.924E-01  e=2.336E-03  Homo sapiens

Radius of gyration: 29.73 Å; Cα contacts (8 Å, |Δi|>4): 80; chains: 1; bounding box: 46×33×99 Å

InterPro domains:
  IPR001944 Glycoside hydrolase, family 35 [PR00742] (50-67)
  IPR001944 Glycoside hydrolase, family 35 [PR00742] (71-89)
  IPR001944 Glycoside hydrolase, family 35 [PTHR23421] (22-104)
  IPR017853 Glycoside hydrolase superfamily [SSF51445] (37-102)
  IPR031330 Glycoside hydrolase 35, catalytic domain [PF01301] (46-104)

pLDDT: mean 84.79, std 16.44, range [42.66, 98.19]

Solvent-accessible surface area (backbone atoms only — not comparable to full-atom values): 6836 Å² total; per-residue (Å²): 143,67,76,65,63,60,54,50,54,52,51,51,53,51,51,50,51,52,51,49,53,48,58,74,66,44,70,87,73,73,85,65,89,58,94,71,51,84,51,82,50,69,61,102,84,40,44,25,51,42,76,39,79,49,87,83,39,71,42,83,53,49,62,94,82,50,59,57,87,48,46,66,59,54,53,49,51,40,45,74,70,66,34,79,37,79,43,67,69,83,63,58,67,76,30,37,76,45,93,95,51,74,50,85,77,76,68,124

Secondary structure (DSSP, 8-state):
--HHHHHHHHHHHHHHHHHHHHHHTS-TTTT--S---S-EEE-SS-EEETTEEE---EEE--GGGS-GGGHHHHHHHHHHTT--EEE----HHHH-SSTT--------

Mean predicted aligned error: 13.66 Å

Organism: NCBI:txid586396